Protein AF-A0A812CM32-F1 (afdb_monomer_lite)

Organism: Acanthosepion pharaonis (NCBI:txid158019)

Structure (mmCIF, N/CA/C/O backbone):
data_AF-A0A812CM32-F1
#
_entry.id   AF-A0A812CM32-F1
#
loop_
_atom_site.group_PDB
_atom_site.id
_atom_site.type_symbol
_atom_site.label_atom_id
_atom_site.label_alt_id
_atom_site.label_comp_id
_atom_site.label_asym_id
_atom_site.label_entity_id
_atom_site.label_seq_id
_atom_site.pdbx_PDB_ins_code
_atom_site.Cartn_x
_atom_site.Cartn_y
_atom_site.Cartn_z
_atom_site.occupancy
_atom_site.B_iso_or_equiv
_atom_site.auth_seq_id
_atom_site.auth_comp_id
_atom_site.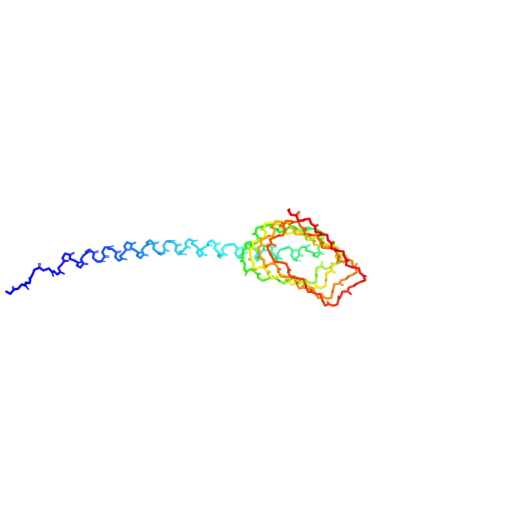auth_asym_id
_atom_site.auth_atom_id
_atom_site.pdbx_PDB_model_num
ATOM 1 N N . MET A 1 1 ? -18.576 -22.980 64.231 1.00 39.06 1 MET A N 1
ATOM 2 C CA . MET A 1 1 ? -19.366 -23.072 62.983 1.00 39.06 1 MET A CA 1
ATOM 3 C C . MET A 1 1 ? -19.227 -21.741 62.246 1.00 39.06 1 MET A C 1
ATOM 5 O O . MET A 1 1 ? -19.909 -20.787 62.583 1.00 39.06 1 MET A O 1
ATOM 9 N N . LEU A 1 2 ? -18.233 -21.634 61.357 1.00 50.44 2 LEU A N 1
ATOM 10 C CA . LEU A 1 2 ? -17.865 -20.398 60.650 1.00 50.44 2 LEU A CA 1
ATOM 11 C C . LEU A 1 2 ? -18.797 -20.179 59.454 1.00 50.44 2 LEU A C 1
ATOM 13 O O . LEU A 1 2 ? -18.835 -21.026 58.562 1.00 50.44 2 LEU A O 1
ATOM 17 N N . LYS A 1 3 ? -19.545 -19.069 59.418 1.00 52.69 3 LYS A N 1
ATOM 18 C CA . LYS A 1 3 ? -20.330 -18.691 58.231 1.00 52.69 3 LYS A CA 1
ATOM 19 C C . LYS A 1 3 ? -20.661 -17.197 58.200 1.00 52.69 3 LYS A C 1
ATOM 21 O O . LYS A 1 3 ? -21.806 -16.821 58.410 1.00 52.69 3 LYS A O 1
ATOM 26 N N . VAL A 1 4 ? -19.674 -16.338 57.933 1.00 53.06 4 VAL A N 1
ATOM 27 C CA . VAL A 1 4 ? -19.931 -14.913 57.641 1.00 53.06 4 VAL A CA 1
ATOM 28 C C . VAL A 1 4 ? -18.960 -14.377 56.581 1.00 53.06 4 VAL A C 1
ATOM 30 O O . VAL A 1 4 ? -18.163 -13.501 56.861 1.00 53.06 4 VAL A O 1
ATOM 33 N N . THR A 1 5 ? -19.025 -14.884 55.350 1.00 53.81 5 THR A N 1
ATOM 34 C CA . THR A 1 5 ? -18.522 -14.191 54.144 1.00 53.81 5 THR A CA 1
ATOM 35 C C . THR A 1 5 ? -19.308 -14.727 52.943 1.00 53.81 5 THR A C 1
ATOM 37 O O . THR A 1 5 ? -19.148 -15.873 52.542 1.00 53.81 5 THR A O 1
ATOM 40 N N . SER A 1 6 ? -20.289 -13.985 52.418 1.00 53.91 6 SER A N 1
ATOM 41 C CA . SER A 1 6 ? -20.965 -14.426 51.174 1.00 53.91 6 SER A CA 1
ATOM 42 C C . SER A 1 6 ? -21.637 -13.322 50.360 1.00 53.91 6 SER A C 1
ATOM 44 O O . SER A 1 6 ? -21.849 -13.507 49.163 1.00 53.91 6 SER A O 1
ATOM 46 N N . LYS A 1 7 ? -21.969 -12.174 50.968 1.00 54.19 7 LYS A N 1
ATOM 47 C CA . LYS A 1 7 ? -22.615 -11.051 50.263 1.00 54.19 7 LYS A CA 1
ATOM 48 C C . LYS A 1 7 ? -21.619 -10.016 49.727 1.00 54.19 7 LYS A C 1
ATOM 50 O O . LYS A 1 7 ? -21.731 -9.648 48.567 1.00 54.19 7 LYS A O 1
ATOM 55 N N . SER A 1 8 ? -20.634 -9.621 50.541 1.00 55.94 8 SER A N 1
ATOM 56 C CA . SER A 1 8 ? -19.587 -8.639 50.191 1.00 55.94 8 SER A CA 1
ATOM 57 C C . SER A 1 8 ? -18.715 -9.090 49.012 1.00 55.94 8 SER A C 1
ATOM 59 O O . SER A 1 8 ? -18.448 -8.323 48.088 1.00 55.94 8 SER A O 1
ATOM 61 N N . ASP A 1 9 ? -18.315 -10.362 49.001 1.00 59.91 9 ASP A N 1
ATOM 62 C CA . ASP A 1 9 ? -17.420 -10.876 47.962 1.00 59.91 9 ASP A CA 1
ATOM 63 C C . ASP A 1 9 ? -18.142 -10.987 46.615 1.00 59.91 9 ASP A C 1
ATOM 65 O O . ASP A 1 9 ? -17.576 -10.657 45.577 1.00 59.91 9 ASP A O 1
ATOM 69 N N . LYS A 1 10 ? -19.437 -11.340 46.624 1.00 65.19 10 LYS A N 1
ATOM 70 C CA . LYS A 1 10 ? -20.265 -11.378 45.408 1.00 65.19 10 LYS A CA 1
ATOM 71 C C . LYS A 1 10 ? -20.408 -10.006 44.755 1.00 65.19 10 LYS A C 1
ATOM 73 O O . LYS A 1 10 ? -20.306 -9.925 43.537 1.00 65.19 10 LYS A O 1
ATOM 78 N N . SER A 1 11 ? -20.618 -8.938 45.528 1.00 69.06 11 SER A N 1
ATOM 79 C CA . SER A 1 11 ? -20.705 -7.579 44.972 1.00 69.06 11 SER A CA 1
ATOM 80 C C . SER A 1 11 ? -19.387 -7.113 44.354 1.00 69.06 11 SER A C 1
ATOM 82 O O . SER A 1 11 ? -19.413 -6.521 43.278 1.00 69.06 11 SER A O 1
ATOM 84 N N . ASN A 1 12 ? -18.245 -7.439 44.968 1.00 74.56 12 ASN A N 1
ATOM 85 C CA . ASN A 1 12 ? -16.932 -7.109 44.404 1.00 74.56 12 ASN A CA 1
ATOM 86 C C . ASN A 1 12 ? -16.633 -7.904 43.128 1.00 74.56 12 ASN A C 1
ATOM 88 O O . ASN A 1 12 ? -16.131 -7.335 42.161 1.00 74.56 12 ASN A O 1
ATOM 92 N N . PHE A 1 13 ? -16.997 -9.190 43.086 1.00 80.88 13 PHE A N 1
ATOM 93 C CA . PHE A 1 13 ? -16.884 -9.998 41.869 1.00 80.88 13 PHE A CA 1
ATOM 94 C C . PHE A 1 13 ? -17.751 -9.451 40.731 1.00 80.88 13 PHE A C 1
ATOM 96 O O . PHE A 1 13 ? -17.278 -9.348 39.600 1.00 80.88 13 PHE A O 1
ATOM 103 N N . ILE A 1 14 ? -18.993 -9.052 41.024 1.00 85.56 14 ILE A N 1
ATOM 104 C CA . ILE A 1 14 ? -19.891 -8.451 40.030 1.00 85.56 14 ILE A CA 1
ATOM 105 C C . ILE A 1 14 ? -19.298 -7.136 39.513 1.00 85.56 14 ILE A C 1
ATOM 107 O O . ILE A 1 14 ? -19.187 -6.960 38.301 1.00 85.56 14 ILE A O 1
ATOM 111 N N . TYR A 1 15 ? -18.840 -6.252 40.401 1.00 83.69 15 TYR A N 1
ATOM 112 C CA . TYR A 1 15 ? -18.250 -4.972 40.007 1.00 83.69 15 TYR A CA 1
ATOM 113 C C . TYR A 1 15 ? -17.007 -5.150 39.123 1.00 83.69 15 TYR A C 1
ATOM 115 O O . TYR A 1 15 ? -16.906 -4.533 38.062 1.00 83.69 15 TYR A O 1
ATOM 123 N N . LEU A 1 16 ? -16.097 -6.051 39.510 1.00 83.31 16 LEU A N 1
ATOM 124 C CA . LEU A 1 16 ? -14.885 -6.342 38.746 1.00 83.31 16 LEU A CA 1
ATOM 125 C C . LEU A 1 16 ? -15.205 -6.974 37.383 1.00 83.31 16 LEU A C 1
ATOM 127 O O . LEU A 1 16 ? -14.599 -6.605 36.379 1.00 83.31 16 LEU A O 1
ATOM 131 N N . SER A 1 17 ? -16.184 -7.883 37.332 1.00 84.75 17 SER A N 1
ATOM 132 C CA . SER A 1 17 ? -16.611 -8.519 36.080 1.00 84.75 17 SER A CA 1
ATOM 133 C C . SER A 1 17 ? -17.211 -7.515 35.093 1.00 84.75 17 SER A C 1
ATOM 135 O O . SER A 1 17 ? -16.883 -7.551 33.908 1.00 84.75 17 SER A O 1
ATOM 137 N N . ILE A 1 18 ? -18.015 -6.565 35.583 1.00 89.12 18 ILE A N 1
ATOM 138 C CA . ILE A 1 18 ? -18.607 -5.507 34.761 1.00 89.12 18 ILE A CA 1
ATOM 139 C C . ILE A 1 18 ? -17.508 -4.572 34.255 1.00 89.12 18 ILE A C 1
ATOM 141 O O . ILE A 1 18 ? -17.426 -4.340 33.050 1.00 89.12 18 ILE A O 1
ATOM 145 N N . TYR A 1 19 ? -16.623 -4.100 35.138 1.00 91.06 19 TYR A N 1
ATOM 146 C CA . TYR A 1 19 ? -15.516 -3.220 34.758 1.00 91.06 19 TYR A CA 1
ATOM 147 C C . TYR A 1 19 ? -14.629 -3.847 33.673 1.00 91.06 19 TYR A C 1
ATOM 149 O O . TYR A 1 19 ? -14.355 -3.217 32.650 1.00 91.06 19 TYR A O 1
ATOM 157 N N . LEU A 1 20 ? -14.247 -5.116 33.853 1.00 89.25 20 LEU A N 1
ATOM 158 C CA . LEU A 1 20 ? -13.415 -5.835 32.893 1.00 89.25 20 LEU A CA 1
ATOM 159 C C . LEU A 1 20 ? -14.141 -6.068 31.561 1.00 89.25 20 LEU A C 1
ATOM 161 O O . LEU A 1 20 ? -13.537 -5.901 30.504 1.00 89.25 20 LEU A O 1
ATOM 165 N N . SER A 1 21 ? -15.435 -6.404 31.598 1.00 88.25 21 SER A N 1
ATOM 166 C CA . SER A 1 21 ? -16.235 -6.607 30.383 1.00 88.25 21 SER A CA 1
ATOM 167 C C . SER A 1 21 ? -16.356 -5.331 29.549 1.00 88.25 21 SER A C 1
ATOM 169 O O . SER A 1 21 ? -16.197 -5.375 28.330 1.00 88.25 21 SER A O 1
ATOM 171 N N . ILE A 1 22 ? -16.547 -4.182 30.203 1.00 90.94 22 ILE A N 1
ATOM 172 C CA . ILE A 1 22 ? -16.639 -2.883 29.537 1.00 90.94 22 ILE A CA 1
ATOM 173 C C . ILE A 1 22 ? -15.283 -2.521 28.936 1.00 90.94 22 ILE A C 1
ATOM 175 O O . ILE A 1 22 ? -15.215 -2.231 27.743 1.00 90.94 22 ILE A O 1
ATOM 179 N N . TYR A 1 23 ? -14.203 -2.615 29.716 1.00 92.56 23 TYR A N 1
ATOM 180 C CA . TYR A 1 23 ? -12.854 -2.321 29.231 1.00 92.56 23 TYR A CA 1
ATOM 181 C C . TYR A 1 23 ? -12.494 -3.167 28.001 1.00 92.56 23 TYR A C 1
ATOM 183 O O . TYR A 1 23 ? -12.062 -2.631 26.980 1.00 92.56 23 TYR A O 1
ATOM 191 N N . LEU A 1 24 ? -12.750 -4.477 28.065 1.00 89.81 24 LEU A N 1
ATOM 192 C CA . LEU A 1 24 ? -12.461 -5.394 26.966 1.00 89.81 24 LEU A CA 1
ATOM 193 C C . LEU A 1 24 ? -13.342 -5.120 25.739 1.00 89.81 24 LEU A C 1
ATOM 195 O O . LEU A 1 24 ? -12.841 -5.143 24.618 1.00 89.81 24 LEU A O 1
ATOM 199 N N . SER A 1 25 ? -14.628 -4.813 25.933 1.00 87.00 25 SER A N 1
ATOM 200 C CA . SER A 1 25 ? -15.546 -4.497 24.829 1.00 87.00 25 SER A CA 1
ATOM 201 C C . SER A 1 25 ? -15.162 -3.209 24.094 1.00 87.00 25 SER A C 1
ATOM 203 O O . SER A 1 25 ? -15.226 -3.149 22.865 1.00 87.00 25 SER A O 1
ATOM 205 N N . ILE A 1 26 ? -14.695 -2.194 24.824 1.00 89.31 26 ILE A N 1
ATOM 206 C CA . ILE A 1 26 ? -14.236 -0.930 24.245 1.00 89.31 26 ILE A CA 1
ATOM 207 C C . ILE A 1 26 ? -12.923 -1.156 23.497 1.00 89.31 26 ILE A C 1
ATOM 209 O O . ILE A 1 26 ? -12.800 -0.759 22.342 1.00 89.31 26 ILE A O 1
ATOM 213 N N . TYR A 1 27 ? -11.964 -1.851 24.111 1.00 89.50 27 TYR A N 1
ATOM 214 C CA . TYR A 1 27 ? -10.686 -2.142 23.466 1.00 89.50 27 TYR A CA 1
ATOM 215 C C . TYR A 1 27 ? -10.876 -2.933 22.163 1.00 89.50 27 TYR A C 1
ATOM 217 O O . TYR A 1 27 ? -10.346 -2.559 21.116 1.00 89.50 27 TYR A O 1
ATOM 225 N N . LEU A 1 28 ? -11.694 -3.988 22.209 1.00 83.06 28 LEU A N 1
ATOM 226 C CA . LEU A 1 28 ? -11.951 -4.843 21.056 1.00 83.06 28 LEU A CA 1
ATOM 227 C C . LEU A 1 28 ? -12.730 -4.115 19.954 1.00 83.06 28 LEU A C 1
ATOM 229 O O . LEU A 1 28 ? -12.403 -4.272 18.781 1.00 83.06 28 LEU A O 1
ATOM 233 N N . SER A 1 29 ? -13.730 -3.303 20.309 1.00 81.25 29 SER A N 1
ATOM 234 C CA . SER A 1 29 ? -14.511 -2.545 19.320 1.00 81.25 29 SER A CA 1
ATOM 235 C C . SER A 1 29 ? -13.670 -1.496 18.597 1.00 81.25 29 SER A C 1
ATOM 237 O O . SER A 1 29 ? -13.792 -1.365 17.380 1.00 81.25 29 SER A O 1
ATOM 239 N N . ILE A 1 30 ? -12.769 -0.807 19.301 1.00 81.62 30 ILE A N 1
ATOM 240 C CA . ILE A 1 30 ? -11.840 0.150 18.686 1.00 81.62 30 ILE A CA 1
ATOM 241 C C . ILE A 1 30 ? -10.873 -0.574 17.746 1.00 81.62 30 ILE A C 1
ATOM 243 O O . ILE A 1 30 ? -10.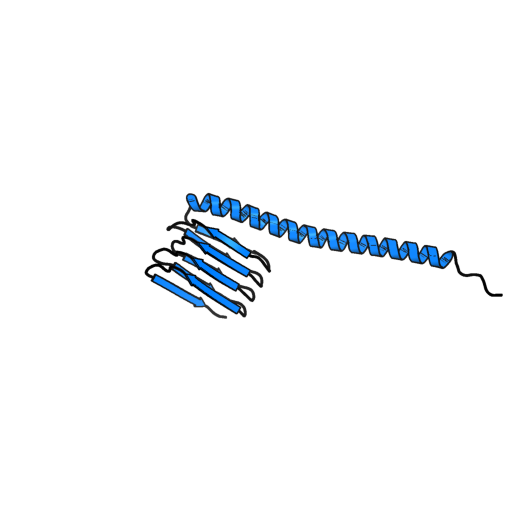712 -0.155 16.598 1.00 81.62 30 ILE A O 1
ATOM 247 N N . TYR A 1 31 ? -10.271 -1.676 18.203 1.00 74.62 31 TYR A N 1
ATOM 248 C CA . TYR A 1 31 ? -9.314 -2.435 17.400 1.00 74.62 31 TYR A CA 1
ATOM 249 C C . TYR A 1 31 ? -9.955 -2.963 16.111 1.00 74.62 31 TYR A C 1
ATOM 251 O O . TYR A 1 31 ? -9.416 -2.764 15.020 1.00 74.62 31 TYR A O 1
ATOM 259 N N . LEU A 1 32 ? -11.144 -3.565 16.229 1.00 74.62 32 LEU A N 1
ATOM 260 C CA . LEU A 1 32 ? -11.891 -4.126 15.104 1.00 74.62 32 LEU A CA 1
ATOM 261 C C . LEU A 1 32 ? -12.393 -3.036 14.148 1.00 74.62 32 LEU A C 1
ATOM 263 O O . LEU A 1 32 ? -12.321 -3.191 12.931 1.00 74.62 32 LEU A O 1
ATOM 267 N N . SER A 1 33 ? -12.865 -1.906 14.684 1.00 75.19 33 SER A N 1
ATOM 268 C CA . SER A 1 33 ? -13.298 -0.764 13.876 1.00 75.19 33 SER A CA 1
ATOM 269 C C . SER A 1 33 ? -12.160 -0.237 13.012 1.00 75.19 33 SER A C 1
ATOM 271 O O . SER A 1 33 ? -12.377 0.041 11.837 1.00 75.19 33 SER A O 1
ATOM 273 N N . GLN A 1 34 ? -10.959 -0.091 13.570 1.00 74.81 34 GLN A N 1
ATOM 274 C CA . GLN A 1 34 ? -9.807 0.392 12.811 1.00 74.81 34 GLN A CA 1
ATOM 275 C C . GLN A 1 34 ? -9.423 -0.590 11.703 1.00 74.81 34 GLN A C 1
ATOM 277 O O . GLN A 1 34 ? -9.246 -0.171 10.561 1.00 74.81 34 GLN A O 1
ATOM 282 N N . THR A 1 35 ? -9.387 -1.893 11.997 1.00 72.94 35 THR A N 1
ATOM 283 C CA . THR A 1 35 ? -9.058 -2.911 10.983 1.00 72.94 35 THR A CA 1
ATOM 284 C C . THR A 1 35 ? -10.076 -2.936 9.845 1.00 72.94 35 THR A C 1
ATOM 286 O O . THR A 1 35 ? -9.689 -2.939 8.677 1.00 72.94 35 THR A O 1
ATOM 289 N N . VAL A 1 36 ? -11.374 -2.891 10.158 1.00 72.88 36 VAL A N 1
ATOM 290 C CA . VAL A 1 36 ? -12.440 -2.882 9.142 1.00 72.88 36 VAL A CA 1
ATOM 291 C C . VAL A 1 36 ? -12.398 -1.608 8.300 1.00 72.88 36 VAL A C 1
ATOM 293 O O . VAL A 1 36 ? -12.566 -1.672 7.083 1.00 72.88 36 VAL A O 1
ATOM 296 N N . HIS A 1 37 ? -12.147 -0.451 8.915 1.00 73.31 37 HIS A N 1
ATOM 297 C CA . HIS A 1 37 ? -12.104 0.820 8.195 1.00 73.31 37 HIS A CA 1
ATOM 298 C C . HIS A 1 37 ? -10.912 0.893 7.234 1.00 73.31 37 HIS A C 1
ATOM 300 O O . HIS A 1 37 ? -11.050 1.386 6.112 1.00 73.31 37 HIS A O 1
ATOM 306 N N . ILE A 1 38 ? -9.756 0.365 7.643 1.00 67.31 38 ILE A N 1
ATOM 307 C CA . ILE A 1 38 ? -8.573 0.232 6.784 1.00 67.31 38 ILE A CA 1
ATOM 308 C C . ILE A 1 38 ? -8.884 -0.716 5.622 1.00 67.31 38 ILE A C 1
ATOM 310 O O . ILE A 1 38 ? -8.722 -0.339 4.465 1.00 67.31 38 ILE A O 1
ATOM 314 N N . TYR A 1 39 ? -9.442 -1.895 5.902 1.00 67.88 39 TYR A N 1
ATOM 315 C CA . TYR A 1 39 ? -9.795 -2.858 4.859 1.00 67.88 39 TYR A CA 1
ATOM 316 C C . TYR A 1 39 ? -10.776 -2.276 3.827 1.00 67.88 39 TYR A C 1
ATOM 318 O O . TYR A 1 39 ? -10.542 -2.350 2.621 1.00 67.88 39 TYR A O 1
ATOM 326 N N . LEU A 1 40 ? -11.853 -1.635 4.293 1.00 68.88 40 LEU A N 1
ATOM 327 C CA . LEU A 1 40 ? -12.879 -1.060 3.423 1.00 68.88 40 LEU A CA 1
ATOM 328 C C . LEU A 1 40 ? -12.353 0.132 2.611 1.00 68.88 40 LEU A C 1
ATOM 330 O O . LEU A 1 40 ? -12.700 0.280 1.440 1.00 68.88 40 LEU A O 1
ATOM 334 N N . SER A 1 41 ? -11.507 0.974 3.209 1.00 67.50 41 SER A N 1
ATOM 335 C CA . SER A 1 41 ? -10.910 2.116 2.507 1.00 67.50 41 SER A CA 1
ATOM 336 C C . SER A 1 41 ? -9.913 1.678 1.435 1.00 67.50 41 SER A C 1
ATOM 338 O O . SER A 1 41 ? -9.919 2.249 0.343 1.00 67.50 41 SER A O 1
ATOM 340 N N . ILE A 1 42 ? -9.130 0.627 1.690 1.00 66.62 42 ILE A N 1
ATOM 341 C C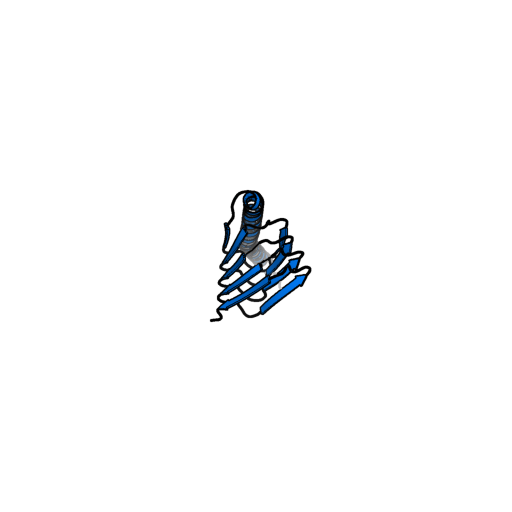A . ILE A 1 42 ? -8.253 0.007 0.691 1.00 66.62 42 ILE A CA 1
ATOM 342 C C . ILE A 1 42 ? -9.082 -0.599 -0.442 1.00 66.62 42 ILE A C 1
ATOM 344 O O . ILE A 1 42 ? -8.835 -0.290 -1.607 1.00 66.62 42 ILE A O 1
ATOM 348 N N . TYR A 1 43 ? -10.108 -1.387 -0.115 1.00 67.94 43 TYR A N 1
ATOM 349 C CA . TYR A 1 43 ? -10.982 -2.006 -1.111 1.00 67.94 43 TYR A CA 1
ATOM 350 C C . TYR A 1 43 ? -11.667 -0.963 -2.003 1.00 67.94 43 TYR A C 1
ATOM 352 O O . TYR A 1 43 ? -11.657 -1.073 -3.228 1.00 67.94 43 TYR A O 1
ATOM 360 N N . HIS A 1 44 ? -12.213 0.094 -1.401 1.00 66.94 44 HIS A N 1
ATOM 361 C CA . HIS A 1 44 ? -12.855 1.173 -2.142 1.00 66.94 44 HIS A CA 1
ATOM 362 C C . HIS A 1 44 ? -11.854 1.924 -3.029 1.00 66.94 44 HIS A C 1
ATOM 364 O O . HIS A 1 44 ? -12.138 2.148 -4.207 1.00 66.94 44 HIS A O 1
ATOM 370 N N . ARG A 1 45 ? -10.665 2.264 -2.509 1.00 62.81 45 ARG A N 1
ATOM 371 C CA . ARG A 1 45 ? -9.611 2.909 -3.308 1.00 62.81 45 ARG A CA 1
ATOM 372 C C . ARG A 1 45 ? -9.164 2.043 -4.480 1.00 62.81 45 ARG A C 1
ATOM 374 O O . ARG A 1 45 ? -9.025 2.580 -5.570 1.00 62.81 45 ARG A O 1
ATOM 381 N N . LEU A 1 46 ? -9.009 0.735 -4.283 1.00 63.12 46 LEU A N 1
ATOM 382 C CA . LEU A 1 46 ? -8.683 -0.217 -5.348 1.00 63.12 46 LEU A CA 1
ATOM 383 C C . LEU A 1 46 ? -9.794 -0.315 -6.391 1.00 63.12 46 LEU A C 1
ATOM 385 O O . LEU A 1 46 ? -9.520 -0.282 -7.583 1.00 63.12 46 LEU A O 1
ATOM 389 N N . SER A 1 47 ? -11.055 -0.381 -5.964 1.00 64.25 47 SER A N 1
ATOM 390 C CA . SER A 1 47 ? -12.180 -0.445 -6.902 1.00 64.25 47 SER A CA 1
ATOM 391 C C . SER A 1 47 ? -12.266 0.806 -7.783 1.00 64.25 47 SER A C 1
ATOM 393 O O . SER A 1 47 ? -12.512 0.706 -8.981 1.00 64.25 47 SER A O 1
ATOM 395 N N . GLN A 1 48 ? -11.994 1.982 -7.211 1.00 59.06 48 GLN A N 1
ATOM 396 C CA . GLN A 1 48 ? -11.968 3.237 -7.954 1.00 59.06 48 GLN A CA 1
ATOM 397 C C . GLN A 1 48 ? -10.723 3.357 -8.826 1.00 59.06 48 GLN A C 1
ATOM 399 O O . GLN A 1 48 ? -10.824 3.830 -9.955 1.00 59.06 48 GLN A O 1
ATOM 404 N N . SER A 1 49 ? -9.559 2.934 -8.331 1.00 56.78 49 SER A N 1
ATOM 405 C CA . SER A 1 49 ? -8.311 3.046 -9.077 1.00 56.78 49 SER A CA 1
ATOM 406 C C . SER A 1 49 ? -8.241 2.062 -10.236 1.00 56.78 49 SER A C 1
ATOM 408 O O . SER A 1 49 ? -7.858 2.473 -11.322 1.00 56.78 49 SER A O 1
ATOM 410 N N . VAL A 1 50 ? -8.689 0.815 -10.064 1.00 57.59 50 VAL A N 1
ATOM 411 C CA . VAL A 1 50 ? -8.802 -0.174 -11.151 1.00 57.59 50 VAL A CA 1
ATOM 412 C C . VAL A 1 50 ? -9.843 0.272 -12.179 1.00 57.59 50 VAL A C 1
ATOM 414 O O . VAL A 1 50 ? -9.613 0.151 -13.378 1.00 57.59 50 VAL A O 1
ATOM 417 N N . PHE A 1 51 ? -10.952 0.884 -11.752 1.00 49.97 51 PHE A N 1
ATOM 418 C CA . PHE A 1 51 ? -11.906 1.469 -12.696 1.00 49.97 51 PHE A CA 1
ATOM 419 C C . PHE A 1 51 ? -11.301 2.666 -13.461 1.00 49.97 51 PHE A C 1
ATOM 421 O O . PHE A 1 51 ? -11.456 2.757 -14.678 1.00 49.97 51 PHE A O 1
ATOM 428 N N . CYS A 1 52 ? -10.539 3.541 -12.792 1.00 40.88 52 CYS A N 1
ATOM 429 C CA . CYS A 1 52 ? -9.815 4.659 -13.419 1.00 40.88 52 CYS A CA 1
ATOM 430 C C . CYS A 1 52 ? -8.582 4.243 -14.239 1.00 40.88 52 CYS A C 1
ATOM 432 O O . CYS A 1 52 ? -8.158 5.020 -15.095 1.00 40.88 52 CYS A O 1
ATOM 434 N N . CYS A 1 53 ? -8.031 3.041 -14.033 1.00 49.19 53 CYS A N 1
ATOM 435 C CA . CYS A 1 53 ? -6.929 2.494 -14.834 1.00 49.19 53 CYS A CA 1
ATOM 436 C C . CYS A 1 53 ? -7.297 2.407 -16.320 1.00 49.19 53 CYS A C 1
ATOM 438 O O . CYS A 1 53 ? -6.439 2.559 -17.184 1.00 49.19 53 CYS A O 1
ATOM 440 N N . SER A 1 54 ? -8.589 2.254 -16.624 1.00 53.03 54 SER A N 1
ATOM 441 C CA . SER A 1 54 ? -9.101 2.294 -17.996 1.00 53.03 54 SER A CA 1
ATOM 442 C C . SER A 1 54 ? -9.046 3.686 -18.658 1.00 53.03 54 SER A C 1
ATOM 444 O O . SER A 1 54 ? -9.250 3.781 -19.868 1.00 53.03 54 SER A O 1
ATOM 446 N N . LEU A 1 55 ? -8.760 4.764 -17.906 1.00 51.12 55 LEU A N 1
ATOM 447 C CA . LEU A 1 55 ? -8.842 6.152 -18.387 1.00 51.12 55 LEU A CA 1
ATOM 448 C C . LEU A 1 55 ? -7.580 7.013 -18.151 1.00 51.12 55 LEU A C 1
ATOM 450 O O . LEU A 1 55 ? -7.391 7.985 -18.882 1.00 51.12 55 LEU A O 1
ATOM 454 N N . PHE A 1 56 ? -6.717 6.697 -17.175 1.00 52.31 56 PHE A N 1
ATOM 455 C CA . PHE A 1 56 ? -5.496 7.467 -16.873 1.00 52.31 56 PHE A CA 1
ATOM 456 C C . PHE A 1 56 ? -4.305 6.577 -16.470 1.00 52.31 56 PHE A C 1
ATOM 458 O O . PHE A 1 56 ? -4.469 5.539 -15.840 1.00 52.31 56 PHE A O 1
ATOM 465 N N . GLY A 1 57 ? -3.093 7.011 -16.848 1.00 65.69 57 GLY A N 1
ATOM 466 C CA . GLY A 1 57 ? -1.883 6.179 -16.904 1.00 65.69 57 GLY A CA 1
ATOM 467 C C . GLY A 1 57 ? -1.027 6.030 -15.636 1.00 65.69 57 GLY A C 1
ATOM 468 O O . GLY A 1 57 ? -0.065 5.273 -15.684 1.00 65.69 57 GLY A O 1
ATOM 469 N N . SER A 1 58 ? -1.300 6.695 -14.504 1.00 72.19 58 SER A N 1
ATOM 470 C CA . SER A 1 58 ? -0.473 6.530 -13.290 1.00 72.19 58 SER A CA 1
ATOM 471 C C . SER A 1 58 ? -1.257 6.602 -11.978 1.00 72.19 58 SER A C 1
ATOM 473 O O . SER A 1 58 ? -2.114 7.466 -11.803 1.00 72.19 58 SER A O 1
ATOM 475 N N . GLN A 1 59 ? -0.954 5.698 -11.039 1.00 77.19 59 GLN A N 1
ATOM 476 C CA . GLN A 1 59 ? -1.651 5.590 -9.754 1.00 77.19 59 GLN A CA 1
ATOM 477 C C . GLN A 1 59 ? -0.686 5.233 -8.618 1.00 77.19 59 GLN A C 1
ATOM 479 O O . GLN A 1 59 ? 0.187 4.386 -8.783 1.00 77.19 59 GLN A O 1
ATOM 484 N N . SER A 1 60 ? -0.884 5.840 -7.446 1.00 79.19 60 SER A N 1
ATOM 485 C CA . SER A 1 60 ? -0.144 5.515 -6.226 1.00 79.19 60 SER A CA 1
ATOM 486 C C . SER A 1 60 ? -1.033 4.890 -5.147 1.00 79.19 60 SER A C 1
ATOM 488 O O . SER A 1 60 ? -2.200 5.263 -4.978 1.00 79.19 60 SER A O 1
ATOM 490 N N . PHE A 1 61 ? -0.456 3.948 -4.406 1.00 77.81 61 PHE A N 1
ATOM 491 C CA . PHE A 1 61 ? -1.013 3.299 -3.226 1.00 77.81 61 PHE A CA 1
ATOM 492 C C . PHE A 1 61 ? -0.075 3.543 -2.045 1.00 77.81 61 PHE A C 1
ATOM 494 O O . PHE A 1 61 ? 1.117 3.268 -2.138 1.00 77.81 61 PHE A O 1
ATOM 501 N N . VAL A 1 62 ? -0.620 4.059 -0.945 1.00 80.69 62 VAL A N 1
ATOM 502 C CA . VAL A 1 62 ? 0.127 4.396 0.275 1.00 80.69 62 VAL A CA 1
ATOM 503 C C . VAL A 1 62 ? -0.561 3.733 1.464 1.00 80.69 62 VAL A C 1
ATOM 505 O O . VAL A 1 62 ? -1.798 3.697 1.490 1.00 80.69 62 VAL A O 1
ATOM 508 N N . ASP A 1 63 ? 0.222 3.229 2.420 1.00 80.00 63 ASP A N 1
ATOM 509 C CA . ASP A 1 63 ? -0.249 2.647 3.684 1.00 80.00 63 ASP A CA 1
ATOM 510 C C . ASP A 1 63 ? -1.258 1.501 3.493 1.00 80.00 63 ASP A C 1
ATOM 512 O O . ASP A 1 63 ? -2.399 1.543 3.967 1.00 80.00 63 ASP A O 1
ATOM 516 N N . LEU A 1 64 ? -0.858 0.435 2.792 1.00 68.38 64 LEU A N 1
ATOM 517 C CA . LEU A 1 64 ? -1.728 -0.741 2.639 1.00 68.38 64 LEU A CA 1
ATOM 518 C C . LEU A 1 64 ? -1.816 -1.596 3.922 1.00 68.38 64 LEU A C 1
ATOM 520 O O . LEU A 1 64 ? -2.682 -2.456 4.023 1.00 68.38 64 LEU A O 1
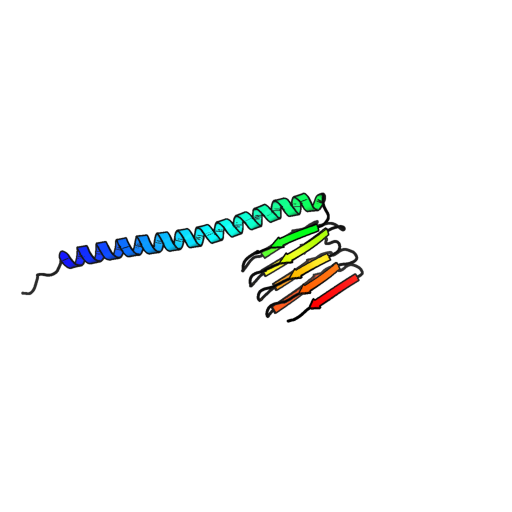ATOM 524 N N . GLY A 1 65 ? -0.980 -1.365 4.936 1.00 72.31 65 GLY A N 1
ATOM 525 C CA . GLY A 1 65 ? -0.973 -2.197 6.146 1.00 72.31 65 GLY A CA 1
ATOM 526 C C . GLY A 1 65 ? -0.434 -3.612 5.890 1.00 72.31 65 GLY A C 1
ATOM 527 O O . GLY A 1 65 ? 0.292 -3.837 4.924 1.00 72.31 65 GLY A O 1
ATOM 528 N N . SER A 1 66 ? -0.723 -4.565 6.783 1.00 78.75 66 SER A N 1
ATOM 529 C CA . SER A 1 66 ? -0.123 -5.911 6.784 1.00 78.75 66 SER A CA 1
ATOM 530 C C . SER A 1 66 ? -1.105 -7.034 6.422 1.00 78.75 66 SER A C 1
ATOM 532 O O . SER A 1 66 ? -2.309 -6.935 6.656 1.00 78.75 66 SER A O 1
ATOM 534 N N . GLY A 1 67 ? -0.578 -8.136 5.877 1.00 75.62 67 GLY A N 1
ATOM 535 C CA . GLY A 1 67 ? -1.304 -9.394 5.671 1.00 75.62 67 GLY A CA 1
ATOM 536 C C . GLY A 1 67 ? -2.306 -9.398 4.515 1.00 75.62 67 GLY A C 1
ATOM 537 O O . GLY A 1 67 ? -3.234 -10.207 4.519 1.00 75.62 67 GLY A O 1
ATOM 538 N N . LEU A 1 68 ? -2.175 -8.486 3.551 1.00 74.00 68 LEU A N 1
ATOM 539 C CA . LEU A 1 68 ? -3.119 -8.382 2.440 1.00 74.00 68 LEU A CA 1
ATOM 540 C C . LEU A 1 68 ? -2.769 -9.299 1.272 1.00 74.00 68 LEU A C 1
ATOM 542 O O . LEU A 1 68 ? -1.605 -9.464 0.912 1.00 74.00 68 LEU A O 1
ATOM 546 N N . SER A 1 69 ? -3.819 -9.812 0.631 1.00 82.00 69 SER A N 1
ATOM 547 C CA . SER A 1 69 ? -3.744 -10.437 -0.688 1.00 82.00 69 SER A CA 1
ATOM 548 C C . SER A 1 69 ? -4.572 -9.627 -1.684 1.00 82.00 69 SER A C 1
ATOM 550 O O . SER A 1 69 ? -5.764 -9.419 -1.464 1.00 82.00 69 SER A O 1
ATOM 552 N N . LEU A 1 70 ? -3.938 -9.128 -2.746 1.00 77.12 70 LEU A N 1
ATOM 553 C CA . LEU A 1 70 ? -4.580 -8.315 -3.781 1.00 77.12 70 LEU A CA 1
ATOM 554 C C . LEU A 1 70 ? -4.330 -8.907 -5.167 1.00 77.12 70 LEU A C 1
ATOM 556 O O . LEU A 1 70 ? -3.257 -9.440 -5.453 1.00 77.12 70 LEU A O 1
ATOM 560 N N . SER A 1 71 ? -5.324 -8.776 -6.039 1.00 79.44 71 SER A N 1
ATOM 561 C CA . SER A 1 71 ? -5.246 -9.188 -7.437 1.00 79.44 71 SER A CA 1
ATOM 562 C C . SER A 1 71 ? -5.612 -8.032 -8.352 1.00 79.44 71 SER A C 1
ATOM 564 O O . SER A 1 71 ? -6.694 -7.456 -8.219 1.00 79.44 71 SER A O 1
ATOM 566 N N . PHE A 1 72 ? -4.728 -7.731 -9.291 1.00 76.81 72 PHE A N 1
ATOM 567 C CA . PHE A 1 72 ? -4.918 -6.728 -10.322 1.00 76.81 72 PHE A CA 1
ATOM 568 C C . PHE A 1 72 ? -5.005 -7.426 -11.678 1.00 76.81 72 PHE A C 1
ATOM 570 O O . PHE A 1 72 ? -4.141 -8.233 -12.012 1.00 76.81 72 PHE A O 1
ATOM 577 N N . VAL A 1 73 ? -6.051 -7.129 -12.442 1.00 76.31 73 VAL A N 1
ATOM 578 C CA . VAL A 1 73 ? -6.351 -7.775 -13.727 1.00 76.31 73 VAL A CA 1
ATOM 579 C C . VAL A 1 73 ? -6.654 -6.688 -14.752 1.00 76.31 73 VAL A C 1
ATOM 581 O O . VAL A 1 73 ? -7.202 -5.650 -14.377 1.00 76.31 73 VAL A O 1
ATOM 584 N N . ASP A 1 74 ? -6.283 -6.921 -16.012 1.00 73.06 74 ASP A N 1
ATOM 585 C CA . ASP A 1 74 ? -6.561 -6.037 -17.151 1.00 73.06 74 ASP A CA 1
ATOM 586 C C . ASP A 1 74 ? -6.067 -4.591 -16.951 1.00 73.06 74 ASP A C 1
ATOM 588 O O . ASP A 1 74 ? -6.738 -3.623 -17.315 1.00 73.06 74 ASP A O 1
ATOM 592 N N . LEU A 1 75 ? -4.880 -4.410 -16.363 1.00 66.19 75 LEU A N 1
ATOM 593 C CA . LEU A 1 75 ? -4.342 -3.066 -16.094 1.00 66.19 75 LEU A CA 1
ATOM 594 C C . LEU A 1 75 ? -3.878 -2.329 -17.362 1.00 66.19 75 LEU A C 1
ATOM 596 O O . LEU A 1 75 ? -3.654 -1.119 -17.324 1.00 66.19 75 LEU A O 1
ATOM 600 N N . GLY A 1 76 ? -3.766 -3.028 -18.491 1.00 66.12 76 GLY A N 1
ATOM 601 C CA . GLY A 1 76 ? -3.469 -2.427 -19.785 1.00 66.12 76 GLY A CA 1
ATOM 602 C C . GLY A 1 76 ? -2.031 -1.913 -19.921 1.00 66.12 76 GLY A C 1
ATOM 603 O O . GLY A 1 76 ? -1.217 -1.925 -18.997 1.00 66.12 76 GLY A O 1
ATOM 604 N N . SER A 1 77 ? -1.695 -1.461 -21.130 1.00 63.22 77 SER A N 1
ATOM 605 C CA . SER A 1 77 ? -0.314 -1.196 -21.549 1.00 63.22 77 SER A CA 1
ATOM 606 C C . SER A 1 77 ? 0.256 0.164 -21.144 1.00 63.22 77 SER A C 1
ATOM 608 O O . SER A 1 77 ? 1.405 0.430 -21.458 1.00 63.22 77 SER A O 1
ATOM 610 N N . CYS A 1 78 ? -0.509 1.060 -20.520 1.00 59.50 78 CYS A N 1
ATOM 611 C CA . CYS A 1 78 ? -0.091 2.456 -20.296 1.00 59.50 78 CYS A CA 1
ATOM 612 C C . CYS A 1 78 ? 0.024 2.833 -18.817 1.00 59.50 78 CYS A C 1
ATOM 614 O O . CYS A 1 78 ? 0.044 4.021 -18.500 1.00 59.50 78 CYS A O 1
ATOM 616 N N . LEU A 1 79 ? 0.069 1.838 -17.930 1.00 67.00 79 LEU A N 1
ATOM 617 C CA . LEU A 1 79 ? -0.105 2.052 -16.505 1.00 67.00 79 LEU A CA 1
ATOM 618 C C . LEU A 1 79 ? 1.204 1.987 -15.718 1.00 67.00 79 LEU A C 1
ATOM 620 O O . LEU A 1 79 ? 1.965 1.025 -15.850 1.00 67.00 79 LEU A O 1
ATOM 624 N N . SER A 1 80 ? 1.428 2.992 -14.871 1.00 76.81 80 SER A N 1
ATOM 625 C CA . SER A 1 80 ? 2.472 2.992 -13.847 1.00 76.81 80 SER A CA 1
ATOM 626 C C . SER A 1 80 ? 1.851 2.960 -12.453 1.00 76.81 80 SER A C 1
ATOM 628 O O . SER A 1 80 ? 1.140 3.901 -12.080 1.00 76.81 80 SER A O 1
ATOM 630 N N . LEU A 1 81 ? 2.139 1.923 -11.668 1.00 79.81 81 LEU A N 1
ATOM 631 C CA . LEU A 1 81 ? 1.723 1.868 -10.264 1.00 79.81 81 LEU A CA 1
ATOM 632 C C . LEU A 1 81 ? 2.894 2.155 -9.341 1.00 79.81 81 LEU A C 1
ATOM 634 O O . LEU A 1 81 ? 3.975 1.605 -9.534 1.00 79.81 81 LEU A O 1
ATOM 638 N N . SER A 1 82 ? 2.658 2.956 -8.309 1.00 85.25 82 SER A N 1
ATOM 639 C CA . SER A 1 82 ? 3.583 3.091 -7.191 1.00 85.25 82 SER A CA 1
ATOM 640 C C . SER A 1 82 ? 2.953 2.608 -5.894 1.00 85.25 82 SER A C 1
ATOM 642 O O . SER A 1 82 ? 1.785 2.872 -5.613 1.00 85.25 82 SER A O 1
ATOM 644 N N . PHE A 1 83 ? 3.736 1.895 -5.100 1.00 83.56 83 PHE A N 1
ATOM 645 C CA . PHE A 1 83 ? 3.362 1.381 -3.793 1.00 83.56 83 PHE A CA 1
ATOM 646 C C . PHE A 1 83 ? 4.362 1.909 -2.766 1.00 83.56 83 PHE A C 1
ATOM 648 O O . PHE A 1 83 ? 5.564 1.724 -2.943 1.00 83.56 83 PHE A O 1
ATOM 655 N N . VAL A 1 84 ? 3.869 2.578 -1.728 1.00 85.19 84 VAL A N 1
ATOM 656 C CA . VAL A 1 84 ? 4.679 3.230 -0.687 1.00 85.19 84 VAL A CA 1
ATOM 657 C C . VAL A 1 84 ? 4.176 2.799 0.689 1.00 85.19 84 VAL A C 1
ATOM 659 O O . VAL A 1 84 ? 2.965 2.628 0.862 1.00 85.19 84 VAL A O 1
ATOM 662 N N . ASP A 1 85 ? 5.088 2.636 1.648 1.00 82.06 85 ASP A N 1
ATOM 663 C CA . ASP A 1 85 ? 4.784 2.282 3.042 1.00 82.06 85 ASP A CA 1
ATOM 664 C C . ASP A 1 85 ? 3.921 1.018 3.134 1.00 82.06 85 ASP A C 1
ATOM 666 O O . ASP A 1 85 ? 2.803 0.971 3.664 1.00 82.06 85 ASP A O 1
ATOM 670 N N . LEU A 1 86 ? 4.430 -0.047 2.527 1.00 72.56 86 LEU A N 1
ATOM 671 C CA . LEU A 1 86 ? 3.760 -1.332 2.530 1.00 72.56 86 LEU A CA 1
ATOM 672 C C . LEU A 1 86 ? 4.083 -2.080 3.825 1.00 72.56 86 LEU A C 1
ATOM 674 O O . LEU A 1 86 ? 5.242 -2.244 4.186 1.00 72.56 86 LEU A O 1
ATOM 678 N N . GLY A 1 87 ? 3.061 -2.567 4.533 1.00 74.75 87 GLY A N 1
ATOM 679 C CA . GLY A 1 87 ? 3.270 -3.382 5.728 1.00 74.75 87 GLY A CA 1
ATOM 680 C C . GLY A 1 87 ? 3.825 -4.776 5.407 1.00 74.75 87 GLY A C 1
ATOM 681 O O . GLY A 1 87 ? 4.250 -5.081 4.295 1.00 74.75 87 GLY A O 1
ATOM 682 N N . SER A 1 88 ? 3.842 -5.657 6.405 1.00 81.31 88 SER A N 1
ATOM 683 C CA . SER A 1 88 ? 4.402 -7.006 6.267 1.00 81.31 88 SER A CA 1
ATOM 684 C C . SER A 1 88 ? 3.413 -8.033 5.701 1.00 81.31 88 SER A C 1
ATOM 686 O O . SER A 1 88 ? 2.205 -7.926 5.904 1.00 81.31 88 SER A O 1
ATOM 688 N N . GLY A 1 89 ? 3.924 -9.079 5.046 1.00 78.44 89 GLY A N 1
ATOM 689 C CA . GLY A 1 89 ? 3.154 -10.258 4.632 1.00 78.44 89 GLY A CA 1
ATOM 690 C C . GLY A 1 89 ? 2.177 -9.993 3.489 1.00 78.44 89 GLY A C 1
ATOM 691 O O . GLY A 1 89 ? 1.029 -10.427 3.548 1.00 78.44 89 GLY A O 1
ATOM 692 N N . LEU A 1 90 ? 2.611 -9.248 2.477 1.00 79.69 90 LEU A N 1
ATOM 693 C CA . LEU A 1 90 ? 1.778 -8.858 1.347 1.00 79.69 90 LEU A CA 1
ATOM 694 C C . LEU A 1 90 ? 1.912 -9.839 0.183 1.00 79.69 90 LEU A C 1
ATOM 696 O O . LEU A 1 90 ? 3.010 -10.264 -0.182 1.00 79.69 90 LEU A O 1
ATOM 700 N N . SER A 1 91 ? 0.784 -10.163 -0.437 1.00 86.19 91 SER A N 1
ATOM 701 C CA . SER A 1 91 ? 0.711 -10.967 -1.652 1.00 86.19 91 SER A CA 1
ATOM 702 C C . SER A 1 91 ? -0.025 -10.202 -2.739 1.00 86.19 91 SER A C 1
ATOM 704 O O . SER A 1 91 ? -1.217 -9.937 -2.616 1.00 86.19 91 SER A O 1
ATOM 706 N N . LEU A 1 92 ? 0.679 -9.812 -3.797 1.00 83.06 92 LEU A N 1
ATOM 707 C CA . LEU A 1 92 ? 0.088 -9.107 -4.930 1.00 83.06 92 LEU A CA 1
ATOM 708 C C . LEU A 1 92 ? 0.185 -9.996 -6.165 1.00 83.06 92 LEU A C 1
ATOM 710 O O . LEU A 1 92 ? 1.247 -10.530 -6.477 1.00 83.06 92 LEU A O 1
ATOM 714 N N . SER A 1 93 ? -0.927 -10.146 -6.868 1.00 84.50 93 SER A N 1
ATOM 715 C CA . SER A 1 93 ? -0.991 -10.837 -8.151 1.00 84.50 93 SER A CA 1
ATOM 716 C C . SER A 1 93 ? -1.379 -9.853 -9.242 1.00 84.50 93 SER A C 1
ATOM 718 O O . SER A 1 93 ? -2.259 -9.019 -9.037 1.00 84.50 93 SER A O 1
ATOM 720 N N . PHE A 1 94 ? -0.715 -9.936 -10.385 1.00 80.38 94 PHE A N 1
ATOM 721 C CA . PHE A 1 94 ? -0.956 -9.069 -11.521 1.00 80.38 94 PHE A CA 1
ATOM 722 C C . PHE A 1 94 ? -1.122 -9.897 -12.790 1.00 80.38 94 PHE A C 1
ATOM 724 O O . PHE A 1 94 ? -0.292 -10.762 -13.072 1.00 80.38 94 PHE A O 1
ATOM 731 N N . VAL A 1 95 ? -2.176 -9.603 -13.542 1.00 79.50 95 VAL A N 1
ATOM 732 C CA . VAL A 1 95 ? -2.533 -10.251 -14.806 1.00 79.50 95 VAL A CA 1
ATOM 733 C C . VAL A 1 95 ? -2.625 -9.184 -15.898 1.00 79.50 95 VAL A C 1
ATOM 735 O O . VAL A 1 95 ? -3.171 -8.109 -15.637 1.00 79.50 95 VAL A O 1
ATOM 738 N N . ASP A 1 96 ? -2.087 -9.464 -17.088 1.00 75.31 96 ASP A N 1
ATOM 739 C CA . ASP A 1 96 ? -2.164 -8.587 -18.270 1.00 75.31 96 ASP A CA 1
ATOM 740 C C . ASP A 1 96 ? -1.581 -7.176 -18.032 1.00 75.31 96 ASP A C 1
ATOM 742 O O . ASP A 1 96 ? -2.224 -6.140 -18.231 1.00 75.31 96 ASP A O 1
ATOM 746 N N . LEU A 1 97 ? -0.326 -7.131 -17.561 1.00 68.62 97 LEU A N 1
ATOM 747 C CA . LEU A 1 97 ? 0.389 -5.895 -17.205 1.00 68.62 97 LEU A CA 1
ATOM 748 C C . LEU A 1 97 ? 1.155 -5.231 -18.352 1.00 68.62 97 LEU A C 1
ATOM 750 O O . LEU A 1 97 ? 1.796 -5.894 -19.160 1.00 68.62 97 LEU A O 1
ATOM 754 N N . GLY A 1 98 ? 1.196 -3.897 -18.315 1.00 65.44 98 GLY A N 1
ATOM 755 C CA . GLY A 1 98 ? 1.796 -3.050 -19.339 1.00 65.44 98 GLY A CA 1
ATOM 756 C C . GLY A 1 98 ? 3.264 -2.668 -19.216 1.00 65.44 98 GLY A C 1
ATOM 757 O O . GLY A 1 98 ? 3.994 -2.913 -20.166 1.00 65.44 98 GLY A O 1
ATOM 758 N N . LEU A 1 99 ? 3.695 -1.964 -18.156 1.00 67.81 99 LEU A N 1
ATOM 759 C CA . LEU A 1 99 ? 4.960 -1.207 -18.251 1.00 67.81 99 LEU A CA 1
ATOM 760 C C . LEU A 1 99 ? 5.745 -0.972 -16.950 1.00 67.81 99 LEU A C 1
ATOM 762 O O . LEU A 1 99 ? 6.955 -1.199 -16.945 1.00 67.81 99 LEU A O 1
ATOM 766 N N . SER A 1 100 ? 5.156 -0.482 -15.853 1.00 80.25 100 SER A N 1
ATOM 767 C CA . SER A 1 100 ? 5.986 -0.148 -14.680 1.00 80.25 100 SER A CA 1
ATOM 768 C C . SER A 1 100 ? 5.296 -0.271 -13.328 1.00 80.25 100 SER A C 1
ATOM 770 O O . SER A 1 100 ? 4.181 0.205 -13.128 1.00 80.25 100 SER A O 1
ATOM 772 N N . LEU A 1 101 ? 6.001 -0.881 -12.374 1.00 83.38 101 LEU A N 1
ATOM 773 C CA . LEU A 1 101 ? 5.647 -0.876 -10.960 1.00 83.38 101 LEU A CA 1
ATOM 774 C C . LEU A 1 101 ? 6.835 -0.361 -10.147 1.00 83.38 101 LEU A C 1
ATOM 776 O O . LEU A 1 101 ? 7.968 -0.804 -10.346 1.00 83.38 101 LEU A O 1
ATOM 780 N N . SER A 1 102 ? 6.571 0.540 -9.208 1.00 87.81 102 SER A N 1
ATOM 781 C CA . SER A 1 102 ? 7.543 0.969 -8.213 1.00 87.81 102 SER A CA 1
ATOM 782 C C . SER A 1 102 ? 7.073 0.637 -6.808 1.00 87.81 102 SER A C 1
ATOM 784 O O . SER A 1 102 ? 5.898 0.764 -6.471 1.00 87.81 102 SER A O 1
ATOM 786 N N . PHE A 1 103 ? 8.015 0.208 -5.986 1.00 85.81 103 PHE A N 1
ATOM 787 C CA . PHE A 1 103 ? 7.799 -0.174 -4.605 1.00 85.81 103 PHE A CA 1
ATOM 788 C C . PHE A 1 103 ? 8.816 0.561 -3.735 1.00 85.81 103 PHE A C 1
ATOM 790 O O . PHE A 1 103 ? 10.011 0.502 -4.021 1.00 85.81 103 PHE A O 1
ATOM 797 N N . VAL A 1 104 ? 8.346 1.262 -2.709 1.00 87.62 104 VAL A N 1
ATOM 798 C CA . VAL A 1 104 ? 9.158 2.063 -1.782 1.00 87.62 104 VAL A CA 1
ATOM 799 C C . VAL A 1 104 ? 8.751 1.715 -0.355 1.00 87.62 104 VAL A C 1
ATOM 801 O O . VAL A 1 104 ? 7.558 1.537 -0.101 1.00 87.62 104 VAL A O 1
ATOM 804 N N . ASP A 1 105 ? 9.725 1.616 0.551 1.00 83.38 105 ASP A N 1
ATOM 805 C CA . ASP A 1 105 ? 9.511 1.354 1.980 1.00 83.38 105 ASP A CA 1
ATOM 806 C C . ASP A 1 105 ? 8.638 0.112 2.211 1.00 83.38 105 ASP A C 1
ATOM 808 O O . ASP A 1 105 ? 7.514 0.158 2.722 1.00 83.38 105 ASP A O 1
ATOM 812 N N . LEU A 1 106 ? 9.146 -1.040 1.767 1.00 72.06 106 LEU A N 1
ATOM 813 C CA . LEU A 1 106 ? 8.440 -2.305 1.927 1.00 72.06 106 LEU A CA 1
ATOM 814 C C . LEU A 1 106 ? 8.766 -2.939 3.278 1.00 72.06 106 LEU A C 1
ATOM 816 O O . LEU A 1 106 ? 9.926 -3.148 3.628 1.00 72.06 106 LEU A O 1
ATOM 820 N N . GLY A 1 107 ? 7.736 -3.371 3.995 1.00 73.38 107 GLY A N 1
ATOM 821 C CA . GLY A 1 107 ? 7.860 -4.268 5.134 1.00 73.38 107 GLY A CA 1
ATOM 822 C C . GLY A 1 107 ? 8.408 -5.649 4.749 1.00 73.38 107 GLY A C 1
ATOM 823 O O . GLY A 1 107 ? 8.825 -5.926 3.624 1.00 73.38 107 GLY A O 1
ATOM 824 N N . SER A 1 108 ? 8.422 -6.574 5.706 1.00 78.19 108 SER A N 1
ATOM 825 C CA . SER A 1 108 ? 8.905 -7.939 5.473 1.00 78.19 108 SER A CA 1
ATOM 826 C C . SER A 1 108 ? 7.868 -8.817 4.763 1.00 78.19 108 SER A C 1
ATOM 828 O O . SER A 1 108 ? 6.697 -8.821 5.130 1.00 78.19 108 SER A O 1
ATOM 830 N N . GLY A 1 109 ? 8.294 -9.637 3.797 1.00 76.94 109 GLY A N 1
ATOM 831 C CA . GLY A 1 109 ? 7.442 -10.680 3.210 1.00 76.94 109 GLY A CA 1
ATOM 832 C C . GLY A 1 109 ? 6.527 -10.192 2.091 1.00 76.94 109 GLY A C 1
ATOM 833 O O . GLY A 1 109 ? 5.328 -10.459 2.137 1.00 76.94 109 GLY A O 1
ATOM 834 N N . LEU A 1 110 ? 7.083 -9.501 1.093 1.00 82.25 110 LEU A N 1
ATOM 835 C CA . LEU A 1 110 ? 6.386 -9.180 -0.153 1.00 82.25 110 LEU A CA 1
ATOM 836 C C . LEU A 1 110 ? 6.472 -10.377 -1.111 1.00 82.25 110 LEU A C 1
ATOM 838 O O . LEU A 1 110 ? 7.564 -10.845 -1.434 1.00 82.25 110 LEU A O 1
ATOM 842 N N . SER A 1 111 ? 5.331 -10.847 -1.603 1.00 87.75 111 SER A N 1
ATOM 843 C CA . SER A 1 111 ? 5.242 -11.839 -2.676 1.00 87.75 111 SER A CA 1
ATOM 844 C C . SER A 1 111 ? 4.498 -11.251 -3.868 1.00 87.75 111 SER A C 1
ATOM 846 O O . SER A 1 111 ? 3.355 -10.817 -3.732 1.00 87.75 111 SER A O 1
ATOM 848 N N . LEU A 1 112 ? 5.150 -11.217 -5.029 1.00 86.44 112 LEU A N 1
ATOM 849 C CA . LEU A 1 112 ? 4.561 -10.746 -6.276 1.00 86.44 112 LEU A CA 1
ATOM 850 C C . LEU A 1 112 ? 4.433 -11.906 -7.264 1.00 86.44 112 LEU A C 1
ATOM 852 O O . LEU A 1 112 ? 5.401 -12.622 -7.543 1.00 86.44 112 LEU A O 1
ATOM 856 N N . TYR A 1 113 ? 3.230 -12.063 -7.799 1.00 87.00 113 TYR A N 1
ATOM 857 C CA . TYR A 1 113 ? 2.884 -13.047 -8.813 1.00 87.00 113 TYR A CA 1
ATOM 858 C C . TYR A 1 113 ? 2.465 -12.323 -10.083 1.00 87.00 113 TYR A C 1
ATOM 860 O O . TYR A 1 113 ? 1.577 -11.478 -10.055 1.00 87.00 113 TYR A O 1
ATOM 868 N N . PHE A 1 114 ? 3.099 -12.655 -11.196 1.00 84.56 114 PHE A N 1
ATOM 869 C CA . PHE A 1 114 ? 2.865 -12.019 -12.483 1.00 84.56 114 PHE A CA 1
ATOM 870 C C . PHE A 1 114 ? 2.421 -13.061 -13.507 1.00 84.56 114 PHE A C 1
ATOM 872 O O . PHE A 1 114 ? 3.103 -14.075 -13.670 1.00 84.56 114 PHE A O 1
ATOM 879 N N . LEU A 1 115 ? 1.308 -12.804 -14.192 1.00 82.06 115 LEU A N 1
ATOM 880 C CA . LEU A 1 115 ? 0.745 -13.657 -15.236 1.00 82.06 115 LEU A CA 1
ATOM 881 C C . LEU A 1 115 ? 0.489 -12.841 -16.511 1.00 82.06 115 LEU A C 1
ATOM 883 O O . LEU A 1 115 ? -0.064 -11.749 -16.430 1.00 82.06 115 LEU A O 1
ATOM 887 N N . ASP A 1 116 ? 0.916 -13.366 -17.661 1.00 78.75 116 ASP A N 1
ATOM 888 C CA . ASP A 1 116 ? 0.732 -12.773 -18.997 1.00 78.75 116 ASP A CA 1
ATOM 889 C C . ASP A 1 116 ? 1.097 -11.279 -19.045 1.00 78.75 116 ASP A C 1
ATOM 891 O O . ASP A 1 116 ? 0.318 -10.387 -19.361 1.00 78.75 116 ASP A O 1
ATOM 895 N N . VAL A 1 117 ? 2.340 -10.982 -18.685 1.00 72.31 117 VAL A N 1
ATOM 896 C CA . VAL A 1 117 ? 2.864 -9.618 -18.675 1.00 72.31 117 VAL A CA 1
ATOM 897 C C . VAL A 1 117 ? 3.260 -9.211 -20.090 1.00 72.31 117 VAL A C 1
ATOM 899 O O . VAL A 1 117 ? 4.044 -9.898 -20.744 1.00 72.31 117 VAL A O 1
ATOM 902 N N . GLY A 1 118 ? 2.759 -8.068 -20.551 1.00 70.75 118 GLY A N 1
ATOM 903 C CA . GLY A 1 118 ? 3.040 -7.490 -21.859 1.00 70.75 118 GLY A CA 1
ATOM 904 C C . GLY A 1 118 ? 4.508 -7.103 -22.085 1.00 70.75 118 GLY A C 1
ATOM 905 O O . GLY A 1 118 ? 5.423 -7.411 -21.318 1.00 70.75 118 GLY A O 1
ATOM 906 N N . SER A 1 119 ? 4.774 -6.430 -23.205 1.00 66.81 119 SER A N 1
ATOM 907 C CA . SER A 1 119 ? 6.135 -6.086 -23.616 1.00 66.81 119 SER A CA 1
ATOM 908 C C . SER A 1 119 ? 6.697 -4.901 -22.821 1.00 66.81 119 SER A C 1
ATOM 910 O O . SER A 1 119 ? 6.525 -3.754 -23.231 1.00 66.81 119 SER A O 1
ATOM 912 N N . GLY A 1 120 ? 7.432 -5.185 -21.742 1.00 69.69 120 GLY A N 1
ATOM 913 C CA . GLY A 1 120 ? 8.296 -4.202 -21.079 1.00 69.69 120 GLY A CA 1
ATOM 914 C C . GLY A 1 120 ? 7.954 -3.916 -19.624 1.00 69.69 120 GLY A C 1
ATOM 915 O O . GLY A 1 120 ? 7.767 -2.757 -19.276 1.00 69.69 120 GLY A O 1
ATOM 916 N N . LEU A 1 121 ? 7.927 -4.940 -18.767 1.00 78.06 121 LEU A N 1
ATOM 917 C CA . LEU A 1 121 ? 7.761 -4.742 -17.326 1.00 78.06 121 LEU A CA 1
ATOM 918 C C . LEU A 1 121 ? 9.035 -4.162 -16.719 1.00 78.06 121 LEU A C 1
ATOM 920 O O . LEU A 1 121 ? 10.100 -4.776 -16.779 1.00 78.06 121 LEU A O 1
ATOM 924 N N . SER A 1 122 ? 8.903 -3.016 -16.070 1.00 84.75 122 SER A N 1
ATOM 925 C CA . SER A 1 122 ? 9.925 -2.465 -15.191 1.00 84.75 122 SER A CA 1
ATOM 926 C C . SER A 1 122 ? 9.461 -2.545 -13.745 1.00 84.75 122 SER A C 1
ATOM 928 O O . SER A 1 122 ? 8.374 -2.082 -13.407 1.00 84.75 122 SER A O 1
ATOM 930 N N . LEU A 1 123 ? 10.277 -3.154 -12.892 1.00 86.25 123 LEU A N 1
ATOM 931 C CA . LEU A 1 123 ? 10.057 -3.175 -11.452 1.00 86.25 123 LEU A CA 1
ATOM 932 C C . LEU A 1 123 ? 11.186 -2.410 -10.783 1.00 86.25 123 LEU A C 1
ATOM 934 O O . LEU A 1 123 ? 12.356 -2.770 -10.935 1.00 86.25 123 LEU A O 1
ATOM 938 N N . SER A 1 124 ? 10.837 -1.373 -10.033 1.00 89.56 124 SER A N 1
ATOM 939 C CA . SER A 1 124 ? 11.770 -0.715 -9.130 1.00 89.56 124 SER A CA 1
ATOM 940 C C . SER A 1 124 ? 11.391 -0.993 -7.691 1.00 89.56 124 SER A C 1
ATOM 942 O O . SER A 1 124 ? 10.226 -0.923 -7.304 1.00 89.56 124 SER A O 1
ATOM 944 N N . PHE A 1 125 ? 12.401 -1.303 -6.900 1.00 86.69 125 PHE A N 1
ATOM 945 C CA . PHE A 1 125 ? 12.263 -1.516 -5.483 1.00 86.69 125 PHE A CA 1
ATOM 946 C C . PHE A 1 125 ? 13.270 -0.649 -4.745 1.00 86.69 125 PHE A C 1
ATOM 948 O O . PHE A 1 125 ? 14.469 -0.698 -5.026 1.00 86.69 125 PHE A O 1
ATOM 955 N N . VAL A 1 126 ? 12.767 0.128 -3.805 1.00 89.62 126 VAL A N 1
ATOM 956 C CA . VAL A 1 126 ? 13.533 0.974 -2.904 1.00 89.62 126 VAL A CA 1
ATOM 957 C C . VAL A 1 126 ? 13.202 0.510 -1.498 1.00 89.62 126 VAL A C 1
ATOM 959 O O . VAL A 1 126 ? 12.028 0.316 -1.182 1.00 89.62 126 VAL A O 1
ATOM 962 N N . ASP A 1 127 ? 14.232 0.295 -0.687 1.00 85.50 127 ASP A N 1
ATOM 963 C CA . ASP A 1 127 ? 14.075 0.081 0.748 1.00 85.50 127 ASP A CA 1
ATOM 964 C C . ASP A 1 127 ? 13.182 -1.125 1.077 1.00 85.50 127 ASP A C 1
ATOM 966 O O . ASP A 1 127 ? 12.156 -1.049 1.754 1.00 85.50 127 ASP A O 1
ATOM 970 N N . ILE A 1 128 ? 13.581 -2.285 0.544 1.00 76.31 128 ILE A N 1
ATOM 971 C CA . ILE A 1 128 ? 12.867 -3.539 0.781 1.00 76.31 128 ILE A CA 1
ATOM 972 C C . ILE A 1 128 ? 13.255 -4.139 2.127 1.00 76.31 128 ILE A C 1
ATOM 974 O O . ILE A 1 128 ? 14.432 -4.374 2.401 1.00 76.31 128 ILE A O 1
ATOM 978 N N . GLY A 1 129 ? 12.248 -4.495 2.920 1.00 74.56 129 GLY A N 1
ATOM 979 C CA . GLY A 1 129 ? 12.389 -5.345 4.090 1.00 74.56 129 GLY A CA 1
ATOM 980 C C . GLY A 1 129 ? 12.900 -6.757 3.774 1.00 74.56 129 GLY A C 1
ATOM 981 O O . GLY A 1 129 ? 13.301 -7.115 2.669 1.00 74.56 129 GLY A O 1
ATOM 982 N N . SER A 1 130 ? 12.883 -7.622 4.783 1.00 74.38 130 SER A N 1
ATOM 983 C CA . SER A 1 130 ? 13.724 -8.826 4.810 1.00 74.38 130 SER A CA 1
ATOM 984 C C . SER A 1 130 ? 13.359 -9.973 3.852 1.00 74.38 130 SER A C 1
ATOM 986 O O . SER A 1 130 ? 14.099 -10.956 3.809 1.00 74.38 130 SER A O 1
ATOM 988 N N . CYS A 1 131 ? 12.267 -9.904 3.081 1.00 74.25 131 CYS A N 1
ATOM 989 C CA . CYS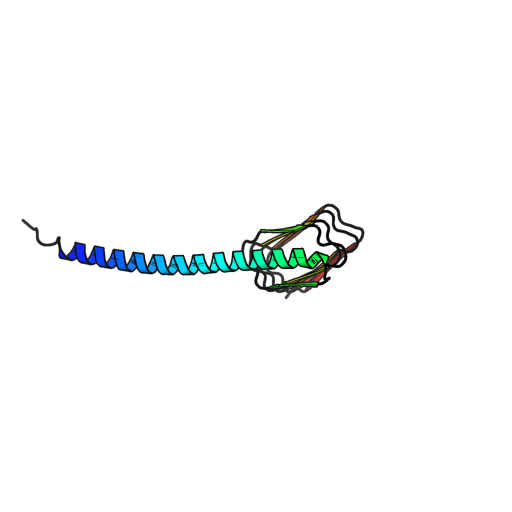 A 1 131 ? 11.858 -10.991 2.178 1.00 74.25 131 CYS A CA 1
ATOM 990 C C . CYS A 1 131 ? 11.065 -10.465 0.967 1.00 74.25 131 CYS A C 1
ATOM 992 O O . CYS A 1 131 ? 9.932 -10.016 1.142 1.00 74.25 131 CYS A O 1
ATOM 994 N N . LEU A 1 132 ? 11.627 -10.602 -0.243 1.00 82.38 132 LEU A N 1
ATOM 995 C CA . LEU A 1 132 ? 10.941 -10.414 -1.528 1.00 82.38 132 LEU A CA 1
ATOM 996 C C . LEU A 1 132 ? 10.890 -11.744 -2.289 1.00 82.38 132 LEU A C 1
ATOM 998 O O . LEU A 1 132 ? 11.924 -12.371 -2.519 1.00 82.38 132 LEU A O 1
ATOM 1002 N N . SER A 1 133 ? 9.701 -12.144 -2.727 1.00 87.81 133 SER A N 1
ATOM 1003 C CA . SER A 1 133 ? 9.497 -13.251 -3.659 1.00 87.81 133 SER A CA 1
ATOM 1004 C C . SER A 1 133 ? 8.867 -12.722 -4.943 1.00 87.81 133 SER A C 1
ATOM 1006 O O . SER A 1 133 ? 7.855 -12.027 -4.895 1.00 87.81 133 SER A O 1
ATOM 1008 N 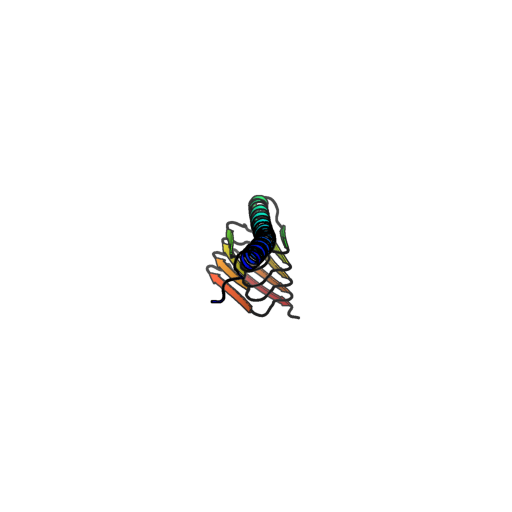N . LEU A 1 134 ? 9.472 -13.046 -6.086 1.00 86.44 134 LEU A N 1
ATOM 1009 C CA . LEU A 1 134 ? 8.964 -12.710 -7.413 1.00 86.44 134 LEU A CA 1
ATOM 1010 C C . LEU A 1 134 ? 8.719 -14.000 -8.185 1.00 86.44 134 LEU A C 1
ATOM 1012 O O . LEU A 1 134 ? 9.599 -14.860 -8.259 1.00 86.44 134 LEU A O 1
ATOM 1016 N N . SER A 1 135 ? 7.548 -14.117 -8.793 1.00 88.81 135 SER A N 1
ATOM 1017 C CA . SER A 1 135 ? 7.220 -15.226 -9.680 1.00 88.81 135 SER A CA 1
ATOM 1018 C C . SER A 1 135 ? 6.551 -14.706 -10.941 1.00 88.81 135 SER A C 1
ATOM 1020 O O . SER A 1 135 ? 5.723 -13.798 -10.895 1.00 88.81 135 SER A O 1
ATOM 1022 N N . PHE A 1 136 ? 6.942 -15.279 -12.074 1.00 84.50 136 PHE A N 1
ATOM 1023 C CA . PHE A 1 136 ? 6.503 -14.831 -13.383 1.00 84.50 136 PHE A CA 1
ATOM 1024 C C . PHE A 1 136 ? 6.051 -16.020 -14.226 1.00 84.50 136 PHE A C 1
ATOM 1026 O O . PHE A 1 136 ? 6.752 -17.031 -14.310 1.00 84.50 136 PHE A O 1
ATOM 1033 N N . PHE A 1 137 ? 4.905 -15.873 -14.879 1.00 82.88 137 PHE A N 1
ATOM 1034 C CA . PHE A 1 137 ? 4.361 -16.806 -15.854 1.00 82.88 137 PHE A CA 1
ATOM 1035 C C . PHE A 1 137 ? 3.894 -16.005 -17.074 1.00 82.88 137 PHE A C 1
ATOM 1037 O O . PHE A 1 137 ? 3.159 -15.041 -16.917 1.00 82.88 137 PHE A O 1
ATOM 1044 N N . GLY A 1 138 ? 4.352 -16.350 -18.281 1.00 76.94 138 GLY A N 1
ATOM 1045 C CA . GLY A 1 138 ? 4.005 -15.581 -19.486 1.00 76.94 138 GLY A CA 1
ATOM 1046 C C . GLY A 1 138 ? 4.624 -14.176 -19.515 1.00 76.94 138 GLY A C 1
ATOM 1047 O O . GLY A 1 138 ? 3.917 -13.182 -19.592 1.00 76.94 138 GLY A O 1
ATOM 1048 N N . LEU A 1 139 ? 5.955 -14.067 -19.425 1.00 69.81 139 LEU A N 1
ATOM 1049 C CA . LEU A 1 139 ? 6.644 -12.783 -19.616 1.00 69.81 139 LEU A CA 1
ATOM 1050 C C . LEU A 1 139 ? 6.745 -12.421 -21.099 1.00 69.81 139 LEU A C 1
ATOM 1052 O O . LEU A 1 139 ? 7.180 -13.234 -21.918 1.00 69.81 139 LEU A O 1
ATOM 1056 N N . GLY A 1 140 ? 6.434 -11.167 -21.416 1.00 69.81 140 GLY A N 1
ATOM 1057 C CA . GLY A 1 140 ? 6.791 -10.532 -22.675 1.00 69.81 140 GLY A CA 1
ATOM 1058 C C . GLY A 1 140 ? 8.305 -10.346 -22.842 1.00 69.81 140 GLY A C 1
ATOM 1059 O O . GLY A 1 140 ? 9.126 -10.797 -22.047 1.00 69.81 140 GLY A O 1
ATOM 1060 N N . LEU A 1 141 ? 8.692 -9.655 -23.915 1.00 64.44 141 LEU A N 1
ATOM 1061 C CA . LEU A 1 141 ? 10.076 -9.631 -24.410 1.00 64.44 141 LEU A CA 1
ATOM 1062 C C . LEU A 1 141 ? 11.123 -9.007 -23.466 1.00 64.44 141 LEU A C 1
ATOM 1064 O O . LEU A 1 141 ? 12.308 -9.287 -23.637 1.00 64.44 141 LEU A O 1
ATOM 1068 N N . VAL A 1 142 ? 10.733 -8.141 -22.521 1.00 73.81 142 VAL A N 1
ATOM 1069 C CA . VAL A 1 142 ? 11.678 -7.374 -21.688 1.00 73.81 142 VAL A CA 1
ATOM 1070 C C . VAL A 1 142 ? 11.183 -7.265 -20.245 1.00 73.81 142 VAL A C 1
ATOM 1072 O O . VAL A 1 142 ? 10.062 -6.819 -20.002 1.00 73.81 142 VAL A O 1
ATOM 1075 N N . LEU A 1 143 ? 12.065 -7.621 -19.304 1.00 80.38 143 LEU A N 1
ATOM 1076 C CA . LEU A 1 143 ? 11.938 -7.396 -17.864 1.00 80.38 143 LEU A CA 1
ATOM 1077 C C . LEU A 1 143 ? 13.135 -6.558 -17.395 1.00 80.38 143 LEU A C 1
ATOM 1079 O O . LEU A 1 143 ? 14.281 -6.958 -17.609 1.00 80.38 143 LEU A O 1
ATOM 1083 N N . SER A 1 144 ? 12.885 -5.432 -16.731 1.00 85.06 144 SER A N 1
ATOM 1084 C CA . SER A 1 144 ? 13.912 -4.674 -16.014 1.00 85.06 144 SER A CA 1
ATOM 1085 C C . SER A 1 144 ? 13.638 -4.680 -14.513 1.00 85.06 144 SER A C 1
ATOM 1087 O O . SER A 1 144 ? 12.511 -4.491 -14.061 1.00 85.06 144 SER A O 1
ATOM 1089 N N . LEU A 1 145 ? 14.689 -4.932 -13.735 1.00 86.44 145 LEU A N 1
ATOM 1090 C CA . LEU A 1 145 ? 14.651 -4.972 -12.279 1.00 86.44 145 LEU A CA 1
ATOM 1091 C C . LEU A 1 145 ? 15.650 -3.953 -11.742 1.00 86.44 145 LEU A C 1
ATOM 1093 O O . LEU A 1 145 ? 16.834 -4.010 -12.078 1.00 86.44 145 LEU A O 1
ATOM 1097 N N . PHE A 1 146 ? 15.180 -3.043 -10.900 1.00 89.62 146 PHE A N 1
ATOM 1098 C CA . PHE A 1 146 ? 16.012 -2.060 -10.225 1.00 89.62 146 PHE A CA 1
ATOM 1099 C C . PHE A 1 146 ? 15.837 -2.191 -8.717 1.00 89.62 146 PHE A C 1
ATOM 1101 O O . PHE A 1 146 ? 14.714 -2.204 -8.222 1.00 89.62 146 PHE A O 1
ATOM 1108 N N . PHE A 1 147 ? 16.951 -2.292 -8.000 1.00 86.19 147 PHE A N 1
ATOM 1109 C CA . PHE A 1 147 ? 16.979 -2.433 -6.550 1.00 86.19 147 PHE A CA 1
ATOM 1110 C C . PHE A 1 147 ? 17.855 -1.337 -5.957 1.00 86.19 147 PHE A C 1
ATOM 1112 O O . PHE A 1 147 ? 19.031 -1.227 -6.308 1.00 86.19 147 PHE A O 1
ATOM 1119 N N . VAL A 1 148 ? 17.284 -0.567 -5.039 1.00 87.12 148 VAL A N 1
ATOM 1120 C CA . VAL A 1 148 ? 18.003 0.350 -4.157 1.00 87.12 148 VAL A CA 1
ATOM 1121 C C . VAL A 1 148 ? 17.847 -0.193 -2.741 1.00 87.12 148 VAL A C 1
ATOM 1123 O O . VAL A 1 148 ? 16.795 0.001 -2.135 1.00 87.12 148 VAL A O 1
ATOM 1126 N N . PRO A 1 149 ? 18.824 -0.969 -2.248 1.00 72.88 149 PRO A N 1
ATOM 1127 C CA . PRO A 1 149 ? 18.852 -1.361 -0.848 1.00 72.88 149 PRO A CA 1
ATOM 1128 C C . PRO A 1 149 ? 19.322 -0.189 0.029 1.00 72.88 149 PRO A C 1
ATOM 1130 O O . PRO A 1 149 ? 20.081 0.662 -0.441 1.00 72.88 149 PRO A O 1
ATOM 1133 N N . PHE A 1 150 ? 18.913 -0.208 1.300 1.00 66.06 150 PHE A N 1
ATOM 1134 C CA . PHE A 1 150 ? 19.522 0.587 2.370 1.00 66.06 150 PHE A CA 1
ATOM 1135 C C . PHE A 1 150 ? 20.960 0.145 2.673 1.00 66.06 150 PHE A C 1
ATOM 1137 O O . PHE A 1 150 ? 21.224 -1.083 2.666 1.00 66.06 150 PHE A O 1
#

Sequence (150 aa):
MLKVTSKSDKSNFIYLSIYLSIYLSIYLSIYLSQTVHIYLSIYHRLSQSVFCCSLFGSQSFVDLGSGLSLSFVDLGSCLSLSFVDLGSGLSLSFVDLGLSLSFVDLGSGLSLYFLDVGSGLSLSFVDIGSCLSLSFFGLGLVLSLFFVPF

Radius of gyration: 24.27 Å; chains: 1; bounding box: 42×30×87 Å

pLDDT: mean 75.01, std 11.32, range [39.06, 92.56]

Foldseek 3Di:
DDDPDDPVVVVVVVVVVVVVVVVVVVVVCVVVVVVVVLVVVVVVVCVVVLVCLVPDAEDEDEDNAEQDEEEREPSDARHEYEYEQAEEQYHYEYEAAHEEYEYEQAYYHYEYHYYQHEAYYEYEYYAHYDDYHYYYYNDYDDYHYHYHYD

Secondary structure (DSSP, 8-state):
-----SSHHHHHHHHHHHHHHHHHHHHHHHHHHHHHHHHHHHHHHHHHHHHHHTT-SEEEEEEEESS-EEEE---BTT-EEEEEEE-SSEEEEEESB-SEEEEEEE-S-EEEEEEEE-S-EEEEEEEE-S-EEEEEEEE-S-EEEEEE--